Protein AF-A0A7U3LGB0-F1 (afdb_monomer_lite)

Structure (mmCIF, N/CA/C/O backbone):
data_AF-A0A7U3LGB0-F1
#
_entry.id   AF-A0A7U3LGB0-F1
#
loop_
_atom_site.group_PDB
_atom_site.id
_atom_site.type_symbol
_atom_site.label_atom_id
_atom_site.label_alt_id
_atom_site.label_comp_id
_atom_site.label_asym_id
_atom_site.label_entity_id
_atom_site.label_seq_id
_atom_site.pdbx_PDB_ins_code
_atom_site.Cartn_x
_atom_site.Cartn_y
_atom_site.Cartn_z
_atom_site.occupancy
_atom_site.B_iso_or_equiv
_atom_site.auth_seq_id
_atom_site.auth_comp_id
_atom_site.auth_asym_id
_atom_site.auth_atom_id
_atom_site.pdbx_PDB_model_num
ATOM 1 N N . MET A 1 1 ? -13.286 15.107 18.114 1.00 67.62 1 MET A N 1
ATOM 2 C CA . MET A 1 1 ? -12.835 13.749 18.487 1.00 67.62 1 MET A CA 1
ATOM 3 C C . MET A 1 1 ? -12.334 13.090 17.217 1.00 67.62 1 MET A C 1
ATOM 5 O O . MET A 1 1 ? -13.056 13.154 16.232 1.00 67.62 1 MET A O 1
ATOM 9 N N . SER A 1 2 ? -11.115 12.552 17.211 1.00 80.12 2 SER A N 1
ATOM 10 C CA . SER A 1 2 ? -10.541 11.882 16.034 1.00 80.12 2 SER A CA 1
ATOM 11 C C . SER A 1 2 ? -10.668 10.370 16.190 1.00 80.12 2 SER A C 1
ATOM 13 O O . SER A 1 2 ? -10.499 9.859 17.296 1.00 80.12 2 SER A O 1
ATOM 15 N N . THR A 1 3 ? -10.970 9.666 15.102 1.00 87.81 3 THR A N 1
ATOM 16 C CA . THR A 1 3 ? -11.051 8.199 15.080 1.00 87.81 3 THR A CA 1
ATOM 17 C C . THR A 1 3 ? -9.715 7.618 14.626 1.00 87.81 3 THR A C 1
ATOM 19 O O . THR A 1 3 ? -9.113 8.129 13.683 1.00 87.81 3 THR A O 1
ATOM 22 N N . THR A 1 4 ? -9.252 6.561 15.292 1.00 91.12 4 THR A N 1
ATOM 23 C CA . THR A 1 4 ? -8.030 5.837 14.917 1.00 91.12 4 THR A CA 1
ATOM 24 C C . THR A 1 4 ? -8.349 4.788 13.858 1.00 91.12 4 THR A C 1
ATOM 26 O O . THR A 1 4 ? -9.294 4.018 14.026 1.00 91.12 4 THR A O 1
ATOM 29 N N . TYR A 1 5 ? -7.531 4.740 12.808 1.00 90.56 5 TYR A N 1
ATOM 30 C CA . TYR A 1 5 ? -7.605 3.747 11.739 1.00 90.56 5 TYR A CA 1
ATOM 31 C C . TYR A 1 5 ? -6.243 3.079 11.555 1.00 90.56 5 TYR A C 1
ATOM 33 O O . TYR A 1 5 ? -5.206 3.729 11.709 1.00 90.56 5 TYR A O 1
ATOM 41 N N . THR A 1 6 ? -6.250 1.800 11.193 1.00 91.50 6 THR A N 1
ATOM 42 C CA . THR A 1 6 ? -5.068 1.115 10.659 1.00 91.50 6 THR A CA 1
ATOM 43 C C . THR A 1 6 ? -5.244 0.999 9.154 1.00 91.50 6 THR A C 1
ATOM 45 O O . THR A 1 6 ? -6.256 0.474 8.695 1.00 91.50 6 THR A O 1
ATOM 48 N N . VAL A 1 7 ? -4.275 1.508 8.398 1.00 89.69 7 VAL A N 1
ATOM 49 C CA . VAL A 1 7 ? -4.278 1.461 6.934 1.00 89.69 7 VAL A CA 1
ATOM 50 C C . VAL A 1 7 ? -3.213 0.471 6.493 1.00 89.69 7 VAL A C 1
ATOM 52 O O . VAL A 1 7 ? -2.062 0.572 6.920 1.00 89.69 7 VAL A O 1
ATOM 55 N N . VAL A 1 8 ? -3.613 -0.487 5.665 1.00 90.38 8 VAL A N 1
ATOM 56 C CA . VAL A 1 8 ? -2.750 -1.529 5.116 1.00 90.38 8 VAL A CA 1
ATOM 57 C C . VAL A 1 8 ? -2.706 -1.365 3.600 1.00 90.38 8 VAL A C 1
ATOM 59 O O . VAL A 1 8 ? -3.735 -1.182 2.949 1.00 90.38 8 VAL A O 1
ATOM 62 N N . TRP A 1 9 ? -1.495 -1.421 3.055 1.00 89.69 9 TRP A N 1
ATOM 63 C CA . TRP A 1 9 ? -1.236 -1.533 1.625 1.00 89.69 9 TRP A CA 1
ATOM 64 C C . TRP A 1 9 ? -0.525 -2.860 1.381 1.00 89.69 9 TRP A C 1
ATOM 66 O O . TRP A 1 9 ? 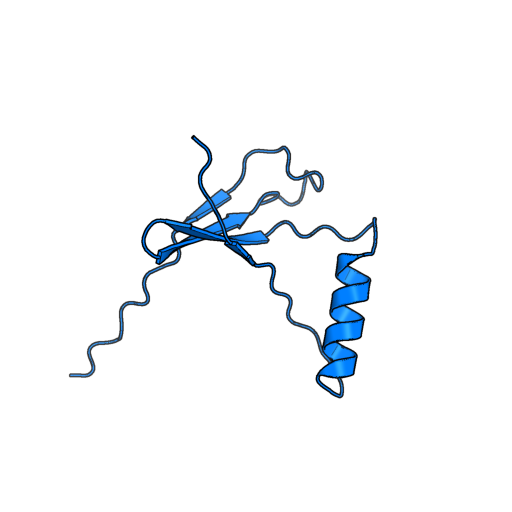0.448 -3.172 2.072 1.00 89.69 9 TRP A O 1
ATOM 76 N N . GLU A 1 10 ? -1.022 -3.628 0.419 1.00 89.38 10 GLU A N 1
ATOM 77 C CA . GLU A 1 10 ? -0.497 -4.942 0.058 1.00 89.38 10 GLU A CA 1
ATOM 78 C C . GLU A 1 10 ? -0.074 -4.937 -1.410 1.00 89.38 10 GLU A C 1
ATOM 80 O O . GLU A 1 10 ? -0.659 -4.246 -2.246 1.00 89.38 10 GLU A O 1
ATOM 85 N N . ILE A 1 11 ? 0.980 -5.690 -1.709 1.00 91.62 11 ILE A N 1
ATOM 86 C CA . ILE A 1 11 ? 1.494 -5.867 -3.062 1.00 91.62 11 ILE A CA 1
ATOM 87 C C . ILE A 1 11 ? 2.022 -7.288 -3.214 1.00 91.62 11 ILE A C 1
ATOM 89 O O . ILE A 1 11 ? 2.793 -7.762 -2.378 1.00 91.62 11 ILE A O 1
ATOM 93 N N . ASP A 1 12 ? 1.646 -7.930 -4.313 1.00 91.31 12 ASP A N 1
ATOM 94 C CA . ASP A 1 12 ? 2.239 -9.188 -4.741 1.00 91.31 12 ASP A CA 1
ATOM 95 C C . ASP A 1 12 ? 3.453 -8.904 -5.624 1.00 91.31 12 ASP A C 1
ATOM 97 O O . ASP A 1 12 ? 3.396 -8.111 -6.567 1.00 91.31 12 ASP A O 1
ATOM 101 N N . LEU A 1 13 ? 4.578 -9.542 -5.311 1.00 93.75 13 LEU A N 1
ATOM 102 C CA . LEU A 1 13 ? 5.794 -9.441 -6.107 1.00 93.75 13 LEU A CA 1
ATOM 103 C C . LEU A 1 13 ? 6.642 -10.701 -5.982 1.00 93.75 13 LEU A C 1
ATOM 105 O O . LEU A 1 13 ? 6.673 -11.353 -4.939 1.00 93.75 13 LEU A O 1
ATOM 109 N N . ASP A 1 14 ? 7.392 -10.992 -7.039 1.00 96.94 14 ASP A N 1
ATOM 110 C CA . ASP A 1 14 ? 8.338 -12.101 -7.052 1.00 96.94 14 ASP A CA 1
ATOM 111 C C . ASP A 1 14 ? 9.659 -11.713 -6.379 1.00 96.94 14 ASP A C 1
ATOM 113 O O . ASP A 1 14 ? 10.228 -10.638 -6.623 1.00 96.94 14 ASP A O 1
ATOM 117 N N . ALA A 1 15 ? 10.191 -12.610 -5.549 1.00 97.06 15 ALA A N 1
ATOM 118 C CA . ALA A 1 15 ? 11.429 -12.422 -4.804 1.00 97.06 15 ALA A CA 1
ATOM 119 C C . ALA A 1 15 ? 12.072 -13.763 -4.427 1.00 97.06 15 ALA A C 1
ATOM 121 O O . ALA A 1 15 ? 11.375 -14.747 -4.199 1.00 97.06 15 ALA A O 1
ATOM 122 N N . ASP A 1 16 ? 13.401 -13.778 -4.327 1.00 97.62 16 ASP A N 1
ATOM 123 C CA . ASP A 1 16 ? 14.162 -14.997 -4.026 1.00 97.62 16 ASP A CA 1
ATOM 124 C C . ASP A 1 16 ? 14.115 -15.351 -2.527 1.00 97.62 16 ASP A C 1
ATOM 126 O O . ASP A 1 16 ? 14.236 -16.514 -2.144 1.00 97.62 16 ASP A O 1
ATOM 130 N N . ASP A 1 17 ? 13.921 -14.341 -1.670 1.00 97.81 17 ASP A N 1
ATOM 131 C CA . ASP A 1 17 ? 13.820 -14.473 -0.213 1.00 97.81 17 ASP A CA 1
ATOM 132 C C . ASP A 1 17 ? 13.003 -13.325 0.432 1.00 97.81 17 ASP A C 1
ATOM 134 O O . ASP A 1 17 ? 12.845 -12.259 -0.181 1.00 97.81 17 ASP A O 1
ATOM 138 N N . PRO A 1 18 ? 12.521 -13.473 1.686 1.00 98.06 18 PRO A N 1
ATOM 139 C CA . PRO A 1 18 ? 11.685 -12.461 2.345 1.00 98.06 18 PRO A CA 1
ATOM 140 C C . PRO A 1 18 ? 12.338 -11.079 2.519 1.00 98.06 18 PRO A C 1
ATOM 142 O O . PRO A 1 18 ? 11.653 -10.057 2.467 1.00 98.06 18 PRO A O 1
ATOM 145 N N . VAL A 1 19 ? 13.661 -11.010 2.712 1.00 98.12 19 VAL A N 1
ATOM 146 C CA . VAL A 1 19 ? 14.377 -9.732 2.855 1.00 98.12 19 VAL A CA 1
ATOM 147 C C . VAL A 1 19 ? 14.451 -9.024 1.505 1.00 98.12 19 VAL A C 1
ATOM 149 O O . VAL A 1 19 ? 14.252 -7.808 1.435 1.00 98.12 19 VAL A O 1
ATOM 152 N N . SER A 1 20 ? 14.705 -9.764 0.424 1.00 97.81 20 SER A N 1
ATOM 153 C CA . SER A 1 20 ? 14.671 -9.220 -0.936 1.00 97.81 20 SER A CA 1
ATOM 154 C C . SER A 1 20 ? 13.268 -8.729 -1.322 1.00 97.81 20 SER A C 1
ATOM 156 O O . SER A 1 20 ? 13.156 -7.652 -1.914 1.00 97.81 20 SER A O 1
ATOM 158 N N . ALA A 1 21 ? 12.206 -9.427 -0.895 1.00 97.75 21 ALA A N 1
ATOM 159 C CA . ALA A 1 21 ? 10.821 -8.993 -1.078 1.00 97.75 21 ALA A CA 1
ATOM 160 C C . ALA A 1 21 ? 10.552 -7.656 -0.370 1.00 97.75 21 ALA A C 1
ATOM 162 O O . ALA A 1 21 ? 10.097 -6.698 -0.996 1.00 97.75 21 ALA A O 1
ATOM 163 N N . ALA A 1 22 ? 10.933 -7.547 0.908 1.00 96.62 22 ALA A N 1
ATOM 164 C CA . ALA A 1 22 ? 10.780 -6.316 1.684 1.00 96.62 22 ALA A CA 1
ATOM 165 C C . ALA A 1 22 ? 11.570 -5.139 1.083 1.00 96.62 22 ALA A C 1
ATOM 167 O O . ALA A 1 22 ? 11.084 -4.009 1.055 1.00 96.62 22 ALA A O 1
ATOM 168 N N . ARG A 1 23 ? 12.778 -5.390 0.559 1.00 97.62 23 ARG A N 1
ATOM 169 C CA . ARG A 1 23 ? 13.571 -4.366 -0.143 1.00 97.62 23 ARG A CA 1
ATOM 170 C C . ARG A 1 23 ? 12.883 -3.893 -1.424 1.00 97.62 23 ARG A C 1
ATOM 172 O O . ARG A 1 23 ? 12.830 -2.687 -1.646 1.00 97.62 23 ARG A O 1
ATOM 179 N N . LYS A 1 24 ? 12.342 -4.808 -2.237 1.00 97.06 24 LYS A N 1
ATOM 180 C CA . LYS A 1 24 ? 11.580 -4.468 -3.453 1.00 97.06 24 LYS A CA 1
ATOM 181 C C . LYS A 1 24 ? 10.334 -3.648 -3.113 1.00 97.06 24 LYS A C 1
ATOM 183 O O . LYS A 1 24 ? 10.146 -2.578 -3.688 1.00 97.06 24 LYS A O 1
ATOM 188 N N . ALA A 1 25 ? 9.559 -4.087 -2.121 1.00 95.12 25 ALA A N 1
ATOM 189 C CA . ALA A 1 25 ? 8.393 -3.356 -1.635 1.00 95.12 25 ALA A CA 1
ATOM 190 C C . ALA A 1 25 ? 8.764 -1.942 -1.155 1.00 95.12 25 ALA A C 1
ATOM 192 O O . ALA A 1 25 ? 8.105 -0.976 -1.528 1.00 95.12 25 ALA A O 1
ATOM 193 N N . LEU A 1 26 ? 9.858 -1.789 -0.397 1.00 94.44 26 LEU A N 1
ATOM 194 C CA . LEU A 1 26 ? 10.322 -0.483 0.085 1.00 94.44 26 LEU A CA 1
ATOM 195 C C . LEU A 1 26 ? 10.713 0.469 -1.053 1.00 94.44 26 LEU A C 1
ATOM 197 O O . LEU A 1 26 ? 10.464 1.668 -0.947 1.00 94.44 26 LEU A O 1
ATOM 201 N N . VAL A 1 27 ? 11.340 -0.046 -2.115 1.00 95.38 27 VAL A N 1
ATOM 202 C CA . VAL A 1 27 ? 11.686 0.755 -3.300 1.00 95.38 27 VAL A CA 1
ATOM 203 C C . VAL A 1 27 ? 10.419 1.270 -3.974 1.00 95.38 27 VAL A C 1
ATOM 205 O O . VAL A 1 27 ? 10.321 2.471 -4.199 1.00 95.38 27 VAL A O 1
ATOM 208 N N . ILE A 1 28 ? 9.433 0.398 -4.211 1.00 93.56 28 ILE A N 1
ATOM 209 C CA . ILE A 1 28 ? 8.140 0.782 -4.802 1.00 93.56 28 ILE A CA 1
ATOM 210 C C . ILE A 1 28 ? 7.431 1.806 -3.915 1.00 93.56 28 ILE A C 1
ATOM 212 O O . ILE A 1 28 ? 6.932 2.809 -4.405 1.00 93.56 28 ILE A O 1
ATOM 216 N N . HIS A 1 29 ? 7.430 1.596 -2.601 1.00 90.88 29 HIS A N 1
ATOM 217 C CA . HIS A 1 29 ? 6.762 2.489 -1.657 1.00 90.88 29 HIS A CA 1
ATOM 218 C C . HIS A 1 29 ? 7.407 3.885 -1.581 1.00 90.88 29 HIS A C 1
ATOM 220 O O . HIS A 1 29 ? 6.746 4.855 -1.224 1.00 90.88 29 HIS A O 1
ATOM 226 N N . ARG A 1 30 ? 8.709 4.002 -1.870 1.00 92.31 30 ARG A N 1
ATOM 227 C CA . ARG A 1 30 ? 9.453 5.273 -1.810 1.00 92.31 30 ARG A CA 1
ATOM 228 C C . ARG A 1 30 ? 9.637 5.949 -3.162 1.00 92.31 30 ARG A C 1
ATOM 230 O O . ARG A 1 30 ? 10.129 7.077 -3.187 1.00 92.31 30 ARG A O 1
ATOM 237 N N . ASP A 1 31 ? 9.316 5.277 -4.262 1.00 91.75 31 ASP A N 1
ATOM 238 C CA . ASP A 1 31 ? 9.424 5.870 -5.587 1.00 91.75 31 ASP A CA 1
ATOM 239 C C . ASP A 1 31 ? 8.363 6.976 -5.728 1.00 91.75 31 ASP A C 1
ATOM 241 O O . ASP A 1 31 ? 7.173 6.678 -5.662 1.00 91.75 31 ASP A O 1
ATOM 245 N N . PRO A 1 32 ? 8.747 8.247 -5.945 1.00 86.81 32 PRO A N 1
ATOM 246 C CA . PRO A 1 32 ? 7.792 9.339 -6.133 1.00 86.81 32 PRO A CA 1
ATOM 247 C C . PRO A 1 32 ? 6.927 9.193 -7.396 1.00 86.81 32 PRO A C 1
ATOM 249 O O . PRO A 1 32 ? 5.994 9.970 -7.582 1.00 86.81 32 PRO A O 1
ATOM 252 N N . LYS A 1 33 ? 7.249 8.246 -8.287 1.00 86.12 33 LYS A N 1
ATOM 253 C CA . LYS A 1 33 ? 6.429 7.878 -9.448 1.00 86.12 33 LYS A CA 1
ATOM 254 C C . LYS A 1 33 ? 5.509 6.688 -9.184 1.00 86.12 33 LYS A C 1
ATOM 256 O O . LYS A 1 33 ? 4.690 6.370 -10.043 1.00 86.12 33 LYS A O 1
ATOM 261 N N . SER A 1 34 ? 5.667 6.009 -8.052 1.00 85.69 34 SER A N 1
ATOM 262 C CA . SER A 1 34 ? 4.765 4.947 -7.629 1.00 85.69 34 SER A CA 1
ATOM 263 C C . SER A 1 34 ? 3.519 5.549 -6.996 1.00 85.69 34 SER A C 1
ATOM 265 O O . SER A 1 34 ? 3.589 6.539 -6.269 1.00 85.69 34 SER A O 1
ATOM 267 N N . TRP A 1 35 ? 2.374 4.944 -7.284 1.00 84.75 35 TRP A N 1
ATOM 268 C CA . TRP A 1 35 ? 1.072 5.397 -6.825 1.00 84.75 35 TRP A CA 1
ATOM 269 C C . TRP A 1 35 ? 0.239 4.173 -6.455 1.00 84.75 35 TRP A C 1
ATOM 271 O O . TRP A 1 35 ? -0.220 3.416 -7.306 1.00 84.75 35 TRP A O 1
ATOM 281 N N . ALA A 1 36 ? 0.104 3.947 -5.151 1.00 89.25 36 ALA A N 1
ATOM 282 C CA . ALA A 1 36 ? -0.841 2.983 -4.613 1.00 89.25 36 ALA A CA 1
ATOM 283 C C . ALA A 1 36 ? -2.224 3.641 -4.575 1.00 89.25 36 ALA A C 1
ATOM 285 O O . ALA A 1 36 ? -2.386 4.663 -3.911 1.00 89.25 36 ALA A O 1
ATOM 286 N N . SER A 1 37 ? -3.201 3.075 -5.282 1.00 91.00 37 SER A N 1
ATOM 287 C CA . SER A 1 37 ? -4.582 3.573 -5.279 1.00 91.00 37 SER A CA 1
ATOM 288 C C . SER A 1 37 ? -5.504 2.761 -4.370 1.00 91.00 37 SER A C 1
ATOM 290 O O . SER A 1 37 ? -6.459 3.314 -3.836 1.00 91.00 37 SER A O 1
ATOM 292 N N . VAL A 1 38 ? -5.199 1.481 -4.133 1.00 91.44 38 VAL A N 1
ATOM 293 C CA . VAL A 1 38 ? -6.054 0.561 -3.369 1.00 91.44 38 VAL A CA 1
ATOM 294 C C . VAL A 1 38 ? -5.479 0.292 -1.980 1.00 91.44 38 VAL A C 1
ATOM 296 O O . VAL A 1 38 ? -4.309 -0.068 -1.834 1.00 91.44 38 VAL A O 1
ATOM 299 N N . PHE A 1 39 ? -6.319 0.431 -0.955 1.00 93.19 39 PHE A N 1
ATOM 300 C CA . PHE A 1 39 ? -5.952 0.273 0.451 1.00 93.19 39 PHE A CA 1
ATOM 301 C C . PHE A 1 39 ? -7.010 -0.505 1.221 1.00 93.19 39 PHE A C 1
ATOM 303 O O . PHE A 1 39 ? -8.207 -0.290 1.035 1.00 93.19 39 PHE A O 1
ATOM 310 N N . THR A 1 40 ? -6.575 -1.322 2.174 1.00 93.69 40 THR A N 1
ATOM 311 C CA . THR A 1 40 ? -7.466 -1.915 3.174 1.00 93.69 40 THR A CA 1
ATOM 312 C C . THR A 1 40 ? -7.429 -1.057 4.435 1.00 93.69 40 THR A C 1
ATOM 314 O O . THR A 1 40 ? -6.369 -0.812 5.015 1.00 93.69 40 THR A O 1
ATOM 317 N N . VAL A 1 41 ? -8.592 -0.569 4.868 1.00 93.62 41 VAL A N 1
ATOM 318 C CA . VAL A 1 41 ? -8.737 0.301 6.041 1.00 93.62 41 VAL A CA 1
ATOM 319 C C . VAL A 1 41 ? -9.502 -0.436 7.130 1.00 93.62 41 VAL A C 1
ATOM 321 O O . VAL A 1 41 ? -10.673 -0.775 6.962 1.00 93.62 41 VAL A O 1
ATOM 324 N N . HIS A 1 42 ? -8.858 -0.630 8.278 1.00 90.69 42 HIS A N 1
ATOM 325 C CA . HIS A 1 42 ? -9.489 -1.186 9.470 1.00 90.69 42 HIS A CA 1
ATOM 326 C C . HIS A 1 42 ? -9.997 -0.054 10.366 1.00 90.69 42 HIS A C 1
ATOM 328 O O . HIS A 1 42 ? -9.221 0.746 10.902 1.00 90.69 42 HIS A O 1
ATOM 334 N N . GLY A 1 43 ? -11.319 0.011 10.515 1.00 85.25 43 GLY A N 1
ATOM 335 C CA . GLY A 1 43 ? -12.017 0.945 11.386 1.00 85.25 43 GLY A CA 1
ATOM 336 C C . GLY A 1 43 ? -12.407 0.349 12.743 1.00 85.25 43 GLY A C 1
ATOM 337 O O . GLY A 1 43 ? -12.125 -0.815 13.049 1.00 85.25 43 GLY A O 1
ATOM 338 N N . PRO A 1 44 ? -13.095 1.143 13.583 1.00 81.81 44 PRO A N 1
ATOM 339 C CA . PRO A 1 44 ? -13.619 0.678 14.862 1.00 81.81 44 PRO A CA 1
ATOM 340 C C . PRO A 1 44 ? -14.518 -0.556 14.700 1.00 81.81 44 PRO A C 1
ATOM 342 O O . PRO A 1 44 ? -15.239 -0.682 13.712 1.00 81.81 44 PRO A O 1
ATOM 345 N N . GLN A 1 45 ? -14.526 -1.432 15.711 1.00 77.69 45 GLN A N 1
ATOM 346 C CA . GLN A 1 45 ? -15.355 -2.651 15.752 1.00 77.69 45 GLN A CA 1
ATOM 347 C C . GLN A 1 45 ? -14.981 -3.706 14.694 1.00 77.69 45 GLN A C 1
ATOM 349 O O . GLN A 1 45 ? -15.852 -4.428 14.217 1.00 77.69 45 GLN A O 1
ATOM 354 N N . ALA A 1 46 ? -13.693 -3.799 14.340 1.00 69.81 46 ALA A N 1
ATOM 355 C CA . ALA A 1 46 ? -13.156 -4.797 13.408 1.00 69.81 46 ALA A CA 1
ATOM 356 C C . ALA A 1 46 ? -13.810 -4.779 12.011 1.00 69.81 46 ALA A C 1
ATOM 358 O O . ALA A 1 46 ? -13.822 -5.789 11.314 1.00 69.81 46 ALA A O 1
ATOM 359 N N . ARG A 1 47 ? -14.350 -3.628 11.589 1.00 82.62 47 ARG A N 1
ATOM 360 C CA . ARG A 1 47 ? -14.822 -3.440 10.215 1.00 82.62 47 ARG A CA 1
ATOM 361 C C . ARG A 1 47 ? -13.637 -3.086 9.327 1.00 82.62 47 ARG A C 1
ATOM 363 O O . ARG A 1 47 ? -12.994 -2.064 9.562 1.00 82.62 47 ARG A O 1
ATOM 370 N N . SER A 1 48 ? -13.371 -3.906 8.323 1.00 89.50 48 SER A N 1
ATOM 371 C CA . SER A 1 48 ? -12.489 -3.575 7.209 1.00 89.50 48 SER A CA 1
ATOM 372 C C . SER A 1 48 ? -13.305 -3.104 6.009 1.00 89.50 48 SER A C 1
ATOM 374 O O . SER A 1 48 ? -14.430 -3.550 5.771 1.00 89.50 48 SER A O 1
ATOM 376 N N . VAL A 1 49 ? -12.740 -2.160 5.267 1.00 92.50 49 VAL A N 1
ATOM 377 C CA . VAL A 1 49 ? -13.220 -1.759 3.944 1.00 92.50 49 VAL A CA 1
ATOM 378 C C . VAL A 1 49 ? -12.019 -1.638 3.020 1.00 92.50 49 VAL A C 1
ATOM 380 O O . VAL A 1 49 ? -10.954 -1.188 3.449 1.00 92.50 49 VAL A O 1
ATOM 383 N N . THR A 1 50 ? -12.194 -2.001 1.759 1.00 93.31 50 THR A N 1
ATOM 384 C CA . THR A 1 50 ? -11.236 -1.678 0.710 1.00 93.31 50 THR A CA 1
ATOM 385 C C . THR A 1 50 ? -11.631 -0.342 0.096 1.00 93.31 50 THR A C 1
ATOM 387 O O . THR A 1 50 ? -12.791 -0.116 -0.258 1.00 93.31 50 THR A O 1
ATOM 390 N N . VAL A 1 51 ? -10.666 0.564 0.010 1.00 93.81 51 VAL A N 1
ATOM 391 C CA . VAL A 1 51 ? -10.806 1.896 -0.569 1.00 93.81 51 VAL A CA 1
ATOM 392 C C . VAL A 1 51 ? -9.895 1.966 -1.781 1.00 93.81 51 VAL A C 1
ATOM 394 O O . VAL A 1 51 ? -8.681 1.866 -1.635 1.00 93.81 51 VAL A O 1
ATOM 397 N N . ASP A 1 52 ? -10.485 2.145 -2.954 1.00 93.50 52 ASP A N 1
ATOM 398 C CA . ASP A 1 52 ? -9.778 2.478 -4.185 1.00 93.50 52 ASP A CA 1
ATOM 399 C C . ASP A 1 52 ? -9.928 3.980 -4.452 1.00 93.50 52 ASP A C 1
ATOM 401 O O . ASP A 1 52 ? -11.042 4.486 -4.602 1.00 93.50 52 ASP A O 1
ATOM 405 N N . LEU A 1 53 ? -8.810 4.702 -4.439 1.00 93.50 53 LEU A N 1
ATOM 406 C CA . LEU A 1 53 ? -8.737 6.145 -4.658 1.00 93.50 53 LEU A CA 1
ATOM 407 C C . LEU A 1 53 ? -8.630 6.528 -6.142 1.00 93.50 53 LEU A C 1
ATOM 409 O O . LEU A 1 53 ? -8.781 7.708 -6.450 1.00 93.50 53 LEU A O 1
ATOM 413 N N . ASP A 1 54 ? -8.387 5.574 -7.045 1.00 92.94 54 ASP A N 1
ATOM 414 C CA . ASP A 1 54 ? -8.388 5.815 -8.494 1.00 92.94 54 ASP A CA 1
ATOM 415 C C . ASP A 1 54 ? -9.046 4.653 -9.261 1.00 92.94 54 ASP A C 1
ATOM 417 O O . ASP A 1 54 ? -8.390 3.972 -10.056 1.00 92.94 54 ASP A O 1
ATOM 421 N N . PRO A 1 55 ? -10.355 4.421 -9.051 1.00 88.81 55 PRO A N 1
ATOM 422 C CA . PRO A 1 55 ? -11.065 3.290 -9.652 1.00 88.81 55 PRO A CA 1
ATOM 423 C C . PRO A 1 55 ? -11.128 3.347 -11.184 1.00 88.81 55 PRO A C 1
ATOM 425 O O . PRO A 1 55 ? -11.301 2.321 -11.838 1.00 88.81 55 PRO A O 1
ATOM 428 N N . GLU A 1 56 ? -10.984 4.538 -11.767 1.00 88.00 56 GLU A N 1
ATOM 429 C CA . GLU A 1 56 ? -11.004 4.747 -13.218 1.00 88.00 56 GLU A CA 1
ATOM 430 C C . GLU A 1 56 ? -9.587 4.779 -13.828 1.00 88.00 56 GLU A C 1
ATOM 432 O O . GLU A 1 56 ? -9.446 4.799 -15.051 1.00 88.00 56 GLU A O 1
ATOM 437 N N . GLY A 1 57 ? -8.529 4.792 -13.004 1.00 84.44 57 GLY A N 1
ATOM 438 C CA . GLY A 1 57 ? -7.135 4.873 -13.455 1.00 84.44 57 GLY A CA 1
ATOM 439 C C . GLY A 1 57 ? -6.774 6.205 -14.124 1.00 84.44 57 GLY A C 1
ATOM 440 O O . GLY A 1 57 ? -5.945 6.234 -15.039 1.00 84.44 57 GLY A O 1
ATOM 441 N N . THR A 1 58 ? -7.445 7.294 -13.743 1.00 84.12 58 THR A N 1
ATOM 442 C CA . THR A 1 58 ? -7.328 8.608 -14.401 1.00 84.12 58 THR A CA 1
ATOM 443 C C . THR A 1 58 ? -6.808 9.719 -13.493 1.00 84.12 58 THR A C 1
ATOM 445 O O . THR A 1 58 ? -6.350 10.741 -14.012 1.00 84.12 58 THR A O 1
ATOM 448 N N . ASP A 1 59 ? -6.839 9.536 -12.170 1.00 80.75 59 ASP A N 1
ATOM 449 C CA . ASP A 1 59 ? -6.361 10.514 -11.192 1.00 80.75 59 ASP A CA 1
ATOM 450 C C . ASP A 1 59 ? -5.428 9.862 -10.156 1.00 80.75 59 ASP A C 1
ATOM 452 O O . ASP A 1 59 ? -5.849 9.520 -9.045 1.00 80.75 59 ASP A O 1
ATOM 456 N N . PRO A 1 60 ? -4.119 9.781 -10.453 1.00 76.44 60 PRO A N 1
ATOM 457 C CA . PRO A 1 60 ? -3.147 9.180 -9.546 1.00 76.44 60 PRO A CA 1
ATOM 458 C C . PRO A 1 60 ? -2.923 10.003 -8.266 1.00 76.44 60 PRO A C 1
ATOM 460 O O . PRO A 1 60 ? -2.170 9.579 -7.391 1.00 76.44 60 PRO A O 1
ATOM 463 N N . SER A 1 61 ? -3.534 11.190 -8.140 1.00 84.50 61 SER A N 1
ATOM 464 C CA . SER A 1 61 ? -3.454 11.989 -6.916 1.00 84.50 61 SER A CA 1
ATOM 465 C C . SER A 1 61 ? -4.356 11.466 -5.795 1.00 84.50 61 SER A C 1
ATOM 467 O O . SER A 1 61 ? -4.153 11.843 -4.640 1.00 84.50 61 SER A O 1
ATOM 469 N N . GLY A 1 62 ? -5.342 10.622 -6.125 1.00 82.62 62 GLY A N 1
ATOM 470 C CA . GLY A 1 62 ? -6.310 10.079 -5.172 1.00 82.62 62 GLY A CA 1
ATOM 471 C C . GLY A 1 62 ? -7.284 11.115 -4.601 1.00 82.62 62 GLY A C 1
ATOM 472 O O . GLY A 1 62 ? -7.923 10.857 -3.582 1.00 82.62 62 GLY A O 1
ATOM 473 N N . ASN A 1 63 ? -7.383 12.297 -5.224 1.00 86.75 63 ASN A N 1
ATOM 474 C CA . ASN A 1 63 ? -8.305 13.361 -4.812 1.00 86.75 63 ASN A CA 1
ATOM 475 C C . ASN A 1 63 ? -9.690 13.236 -5.470 1.00 86.75 63 ASN A C 1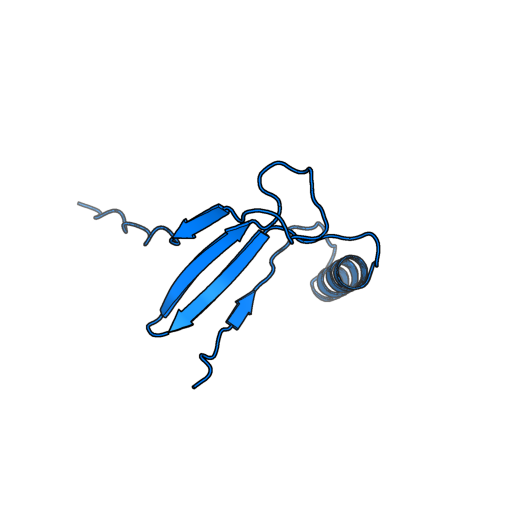
ATOM 477 O O . ASN A 1 63 ? -10.611 13.973 -5.102 1.00 86.75 63 ASN A O 1
ATOM 481 N N . GLY A 1 64 ? -9.830 12.338 -6.447 1.00 85.94 64 GLY A N 1
ATOM 482 C CA . GLY A 1 64 ? -11.091 11.977 -7.079 1.00 85.94 64 GLY A CA 1
ATOM 483 C C . GLY A 1 64 ? -12.084 11.281 -6.141 1.00 85.94 64 GLY A C 1
ATOM 484 O O . GLY A 1 64 ? -11.880 11.143 -4.935 1.00 85.94 64 GLY A O 1
ATOM 485 N N . ALA A 1 65 ? -13.215 10.854 -6.707 1.00 89.81 65 ALA A N 1
ATOM 486 C CA . ALA A 1 65 ? -14.218 10.105 -5.959 1.00 89.81 65 ALA A CA 1
ATOM 487 C C . ALA A 1 65 ? -13.725 8.665 -5.714 1.00 89.81 65 ALA A C 1
ATOM 489 O O . ALA A 1 65 ? -13.493 7.949 -6.689 1.00 89.81 65 ALA A O 1
ATOM 490 N N . PRO A 1 66 ? -13.598 8.214 -4.452 1.00 92.62 66 PRO A N 1
ATOM 491 C CA . PRO A 1 66 ? -13.127 6.866 -4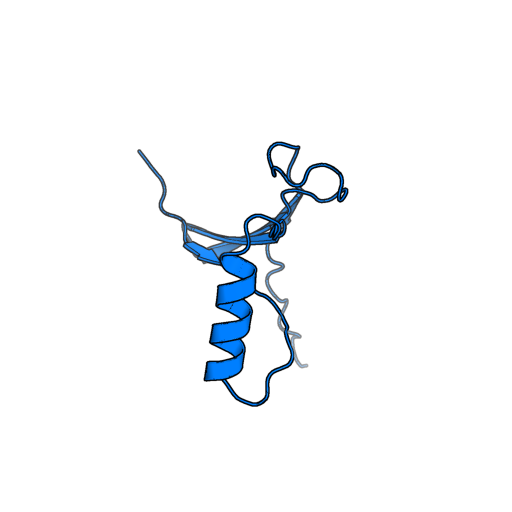.175 1.00 92.62 66 PRO A CA 1
ATOM 492 C C . PRO A 1 66 ? -14.235 5.826 -4.378 1.00 92.62 66 PRO A C 1
ATOM 494 O O . PRO A 1 66 ? -15.410 6.087 -4.094 1.00 92.62 66 PRO A O 1
ATOM 497 N N . ALA A 1 67 ? -13.855 4.611 -4.766 1.00 93.12 67 ALA A N 1
ATOM 498 C CA . ALA A 1 67 ? -14.709 3.435 -4.662 1.00 93.12 67 ALA A CA 1
ATOM 499 C C . ALA A 1 67 ? -14.450 2.734 -3.321 1.00 93.12 67 ALA A C 1
ATOM 501 O O . ALA A 1 67 ? -13.326 2.352 -3.003 1.00 93.12 67 A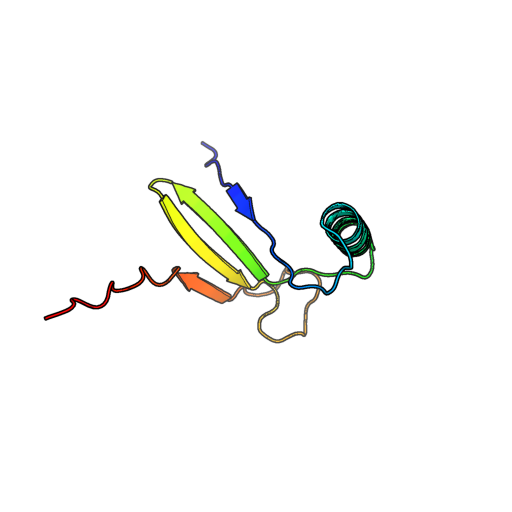LA A O 1
ATOM 502 N N . VAL A 1 68 ? -15.498 2.562 -2.514 1.00 93.31 68 VAL A N 1
ATOM 503 C CA . VAL A 1 68 ? -15.406 1.895 -1.209 1.00 93.31 68 VAL A CA 1
ATOM 504 C C . VAL A 1 68 ? -16.188 0.595 -1.261 1.00 93.31 68 VAL A C 1
ATOM 506 O O . VAL A 1 68 ? -17.402 0.598 -1.470 1.00 93.31 68 VAL A O 1
ATOM 509 N N . THR A 1 69 ? -15.498 -0.514 -1.034 1.00 92.12 69 THR A N 1
ATOM 510 C CA . THR A 1 69 ? -16.100 -1.843 -0.959 1.00 92.12 69 THR A CA 1
ATOM 511 C C . THR A 1 69 ? -15.984 -2.364 0.474 1.00 92.12 69 THR A C 1
ATOM 513 O O . THR A 1 69 ? -14.886 -2.421 1.029 1.00 92.12 69 THR A O 1
ATOM 516 N N . PRO A 1 70 ? -17.105 -2.690 1.143 1.00 86.56 70 PRO A N 1
ATOM 517 C CA . PRO A 1 70 ? -17.049 -3.392 2.414 1.00 86.56 70 PRO A CA 1
ATOM 518 C C . PRO A 1 70 ? -16.342 -4.723 2.211 1.00 86.56 70 PRO A C 1
ATOM 520 O O . PRO A 1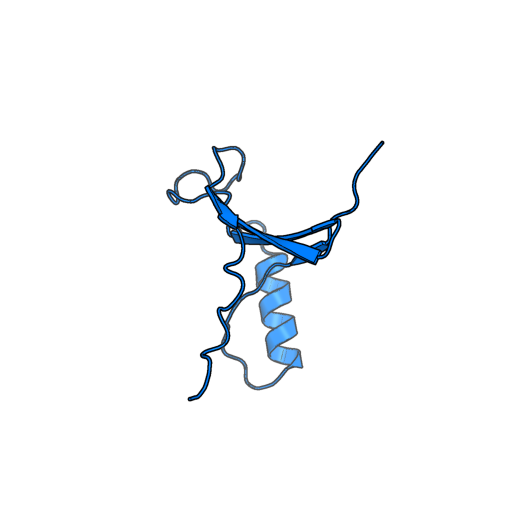 70 ? -16.653 -5.435 1.254 1.00 86.56 70 PRO A O 1
ATOM 523 N N . ASP A 1 71 ? -15.428 -5.055 3.115 1.00 73.88 71 ASP A N 1
ATOM 524 C CA . ASP A 1 71 ? -14.776 -6.353 3.084 1.00 73.88 71 ASP A CA 1
ATOM 525 C C . ASP A 1 71 ? -15.875 -7.417 3.212 1.00 73.88 71 ASP A C 1
ATOM 527 O O . ASP A 1 71 ? -16.689 -7.391 4.148 1.00 73.88 71 ASP A O 1
ATOM 531 N N . ALA A 1 72 ? -15.997 -8.282 2.205 1.00 58.12 72 ALA A N 1
ATOM 532 C CA . ALA A 1 72 ? -17.017 -9.312 2.216 1.00 58.12 72 ALA A CA 1
ATOM 533 C C . ALA A 1 72 ? -16.678 -10.240 3.379 1.00 58.12 72 ALA A C 1
ATOM 535 O O . ALA A 1 72 ? -15.708 -10.987 3.311 1.00 58.12 72 ALA A O 1
ATOM 536 N N . CYS A 1 73 ? -17.467 -10.184 4.457 1.00 43.25 73 CYS A N 1
ATOM 537 C CA . CYS A 1 73 ? -17.430 -11.194 5.505 1.00 43.25 73 CYS A CA 1
ATOM 538 C C . CYS A 1 73 ? -17.437 -12.554 4.792 1.00 43.25 73 CYS A C 1
ATOM 540 O O . CYS A 1 73 ? -18.421 -12.831 4.094 1.00 43.25 73 CYS A O 1
ATOM 542 N N . PRO A 1 74 ? -16.359 -13.363 4.850 1.00 47.09 74 PRO A N 1
ATOM 543 C CA . PRO A 1 74 ? -16.342 -14.605 4.111 1.00 47.09 74 PRO A CA 1
ATOM 544 C C . PRO A 1 74 ? -17.449 -15.446 4.723 1.00 47.09 74 PRO A C 1
ATOM 546 O O . PRO A 1 74 ? -17.373 -15.845 5.886 1.00 47.09 74 PRO A O 1
ATOM 549 N N . ALA A 1 75 ? -18.519 -15.668 3.960 1.00 48.59 75 ALA A N 1
ATOM 550 C CA . ALA A 1 75 ? -19.488 -16.685 4.295 1.00 48.59 75 ALA A CA 1
ATOM 551 C C . ALA A 1 75 ? -18.693 -17.990 4.349 1.00 48.59 75 ALA A C 1
ATOM 553 O O . ALA A 1 75 ? -18.320 -18.540 3.313 1.00 48.59 75 ALA A O 1
ATOM 554 N N . LEU A 1 76 ? -18.348 -18.437 5.561 1.00 49.94 76 LEU A N 1
ATOM 555 C CA . LEU A 1 76 ? -17.763 -19.752 5.762 1.00 49.94 76 LEU A CA 1
ATOM 556 C C . LEU A 1 76 ? -18.705 -20.740 5.066 1.00 49.94 76 LEU A C 1
ATOM 558 O O . LEU A 1 76 ? -19.902 -20.729 5.375 1.00 49.94 76 LEU A O 1
ATOM 562 N N . PRO A 1 77 ? -18.231 -21.574 4.124 1.00 52.94 77 PRO A N 1
ATOM 563 C CA . PRO A 1 77 ? -19.085 -22.610 3.583 1.00 52.94 77 PRO A CA 1
ATOM 564 C C . PRO A 1 77 ? -19.467 -23.526 4.745 1.00 52.94 77 PRO A C 1
ATOM 566 O O . PRO A 1 77 ? -18.610 -24.167 5.358 1.00 52.94 77 PRO A O 1
ATOM 569 N N . ILE A 1 78 ? -20.761 -23.556 5.067 1.00 55.72 78 ILE A N 1
ATOM 570 C CA . ILE A 1 78 ? -21.344 -24.529 5.983 1.00 55.72 78 ILE A CA 1
ATOM 571 C C . ILE A 1 78 ? -21.128 -25.889 5.311 1.00 55.72 78 ILE A C 1
ATOM 573 O O . ILE A 1 78 ? -21.853 -26.256 4.387 1.00 55.72 78 ILE A O 1
ATOM 577 N N . LYS A 1 79 ? -20.076 -26.614 5.703 1.00 52.16 79 LYS A N 1
ATOM 578 C CA . LYS A 1 79 ? -19.910 -28.016 5.313 1.00 52.16 79 LYS A CA 1
ATOM 579 C C . LYS A 1 79 ? -21.069 -28.789 5.948 1.00 52.16 79 LYS A C 1
ATOM 581 O O . LYS A 1 79 ? -21.139 -28.871 7.172 1.00 52.16 79 LYS A O 1
ATOM 586 N N . SER A 1 80 ? -21.995 -29.250 5.103 1.00 64.38 80 SER A N 1
ATOM 587 C CA . SER A 1 80 ?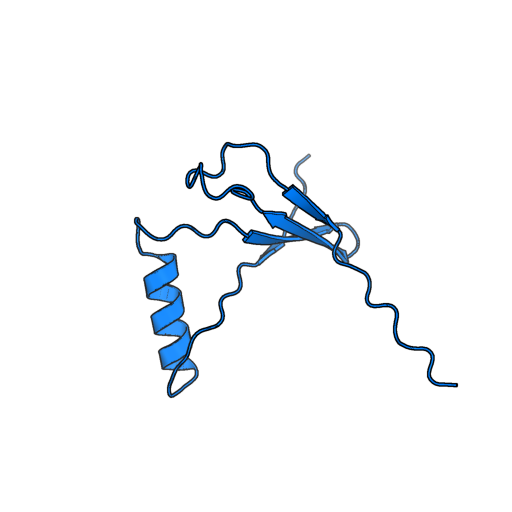 -23.006 -30.261 5.446 1.00 64.38 80 SER A CA 1
ATOM 588 C C . SER A 1 80 ? -22.367 -31.634 5.607 1.00 64.38 80 SER A C 1
ATOM 590 O O . SER A 1 80 ? -21.320 -31.865 4.955 1.00 64.38 80 SER A O 1
#

Radius of gyration: 16.03 Å; chains: 1; bounding box: 38×44×33 Å

Secondary structure (DSSP, 8-state):
-PPP-EEE-------SSHHHHHHHHHHHHH-TT----EEEEE-GGG-EEEEES-TTSS-TTS-SPPEEEE----------

Sequence (80 aa):
MSTTYTVVWEIDLDADDPVSAARKALVIHRDPKSWASVFTVHGPQARSVTVDLDPEGTDPSGNGAPAVTPDACPALPIKS

Foldseek 3Di:
DDFDKDKDDDDDDDDPDPVRVVVVVVCLVPPPPRADQWIWIQGPPRWIKIKGLCPPVPDSVSPDDIDIGTDPPPPDPPDD

Organism: NCBI:txid659352

pLDDT: mean 85.49, std 13.39, range [43.25, 98.12]